Protein AF-A0A075FXL6-F1 (afdb_monomer)

Structure (mmCIF, N/CA/C/O backbone):
data_AF-A0A075FXL6-F1
#
_entry.id   AF-A0A075FXL6-F1
#
loop_
_atom_site.group_PDB
_atom_site.id
_atom_site.type_symbol
_atom_site.label_atom_id
_atom_site.label_alt_id
_atom_site.label_comp_id
_atom_site.label_asym_id
_atom_site.label_entity_id
_atom_site.label_seq_id
_atom_site.pdbx_PDB_ins_code
_atom_site.Cartn_x
_atom_site.Cartn_y
_atom_site.Cartn_z
_atom_site.occupancy
_atom_site.B_iso_or_equiv
_atom_site.auth_seq_id
_atom_site.auth_comp_id
_atom_site.auth_asym_id
_atom_site.auth_atom_id
_atom_site.pdbx_PDB_model_num
ATOM 1 N N . MET A 1 1 ? 10.351 13.293 18.151 1.00 41.12 1 MET A N 1
ATOM 2 C CA . MET A 1 1 ? 9.078 12.625 18.494 1.00 41.12 1 MET A CA 1
ATOM 3 C C . MET A 1 1 ? 8.964 11.389 17.614 1.00 41.12 1 MET A C 1
ATOM 5 O O . MET A 1 1 ? 8.907 11.546 16.409 1.00 41.12 1 MET A O 1
ATOM 9 N N . SER A 1 2 ? 9.065 10.208 18.234 1.00 41.25 2 SER A N 1
ATOM 10 C CA . SER A 1 2 ? 8.858 8.846 17.706 1.00 41.25 2 SER A CA 1
ATOM 11 C C . SER A 1 2 ? 9.329 8.537 16.273 1.00 41.25 2 SER A C 1
ATOM 13 O O . SER A 1 2 ? 8.571 8.644 15.318 1.00 41.25 2 SER A O 1
ATOM 15 N N . ALA A 1 3 ? 10.567 8.047 16.152 1.00 43.78 3 ALA A N 1
ATOM 16 C CA . ALA A 1 3 ? 11.136 7.425 14.953 1.00 43.78 3 ALA A CA 1
ATOM 17 C C . ALA A 1 3 ? 10.521 6.034 14.680 1.00 43.78 3 ALA A C 1
ATOM 19 O O . ALA A 1 3 ? 11.211 5.021 14.594 1.00 43.78 3 ALA A O 1
ATOM 20 N N . LYS A 1 4 ? 9.193 5.974 14.604 1.00 52.22 4 LYS A N 1
ATOM 21 C CA . LYS A 1 4 ? 8.43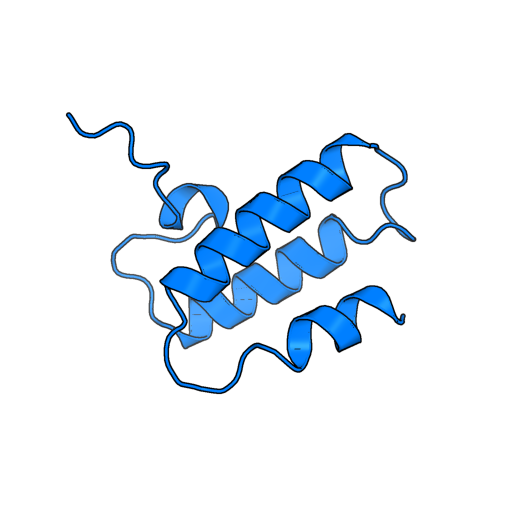3 4.801 14.184 1.00 52.22 4 LYS A CA 1
ATOM 22 C C . LYS A 1 4 ? 8.015 5.128 12.762 1.00 52.22 4 LYS A C 1
ATOM 24 O O . LYS A 1 4 ? 7.050 5.864 12.612 1.00 52.22 4 LYS A O 1
ATOM 29 N N . ARG A 1 5 ? 8.829 4.711 11.778 1.00 56.66 5 ARG A N 1
ATOM 30 C CA . ARG A 1 5 ? 8.648 5.017 10.345 1.00 56.66 5 ARG A CA 1
ATOM 31 C C . ARG A 1 5 ? 7.158 5.117 10.041 1.00 56.66 5 ARG A C 1
ATOM 33 O O . ARG A 1 5 ? 6.442 4.137 10.252 1.00 56.66 5 ARG A O 1
ATOM 40 N N . ASP A 1 6 ? 6.684 6.303 9.672 1.00 73.69 6 ASP A N 1
ATOM 41 C CA . ASP A 1 6 ? 5.264 6.526 9.452 1.00 73.69 6 ASP A CA 1
ATOM 42 C C . ASP A 1 6 ? 4.834 5.625 8.287 1.00 73.69 6 ASP A C 1
ATOM 44 O O . ASP A 1 6 ? 5.060 5.931 7.122 1.00 73.69 6 ASP A O 1
ATOM 48 N N . TYR A 1 7 ? 4.234 4.472 8.595 1.00 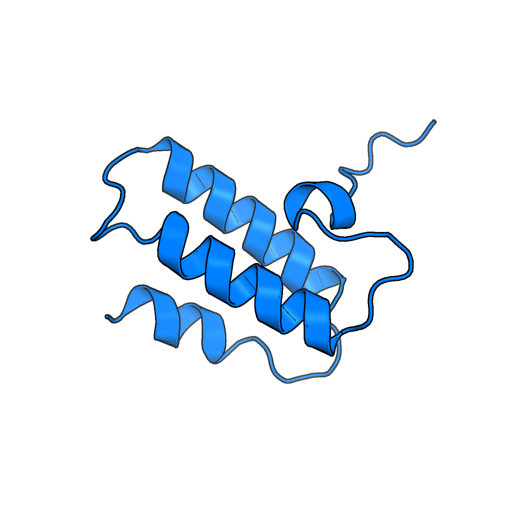75.06 7 TYR A N 1
ATOM 49 C CA . TYR A 1 7 ? 3.766 3.502 7.599 1.00 75.06 7 TYR A CA 1
ATOM 50 C C . TYR A 1 7 ? 2.825 4.144 6.573 1.00 75.06 7 TYR A C 1
ATOM 52 O O . TYR A 1 7 ? 2.782 3.742 5.414 1.00 75.06 7 TYR A O 1
ATOM 60 N N . TYR A 1 8 ? 2.123 5.193 7.001 1.00 78.06 8 TYR A N 1
ATOM 61 C CA . TYR A 1 8 ? 1.316 6.055 6.154 1.00 78.06 8 TYR A CA 1
ATOM 62 C C . TYR A 1 8 ? 2.155 6.792 5.097 1.00 78.06 8 TYR A C 1
ATOM 64 O O . TYR A 1 8 ? 1.787 6.777 3.928 1.00 78.06 8 TYR A O 1
ATOM 72 N N . GLU A 1 9 ? 3.317 7.347 5.455 1.00 79.81 9 GLU A N 1
ATOM 73 C CA . GLU A 1 9 ? 4.232 7.990 4.500 1.00 79.81 9 GLU A CA 1
ATOM 74 C C . GLU A 1 9 ? 4.869 6.977 3.546 1.00 79.81 9 GLU A C 1
ATOM 76 O O . GLU A 1 9 ? 4.945 7.232 2.346 1.00 79.81 9 GLU A O 1
ATOM 81 N N . VAL A 1 10 ? 5.241 5.794 4.050 1.00 81.56 10 VAL A N 1
ATOM 82 C CA . VAL A 1 10 ? 5.781 4.694 3.227 1.00 81.56 10 VAL A CA 1
ATOM 83 C C . VAL A 1 10 ? 4.775 4.261 2.153 1.00 81.56 10 VAL A C 1
ATOM 85 O O . VAL A 1 10 ? 5.142 3.989 1.012 1.00 81.56 10 VAL A O 1
ATOM 88 N N . LEU A 1 11 ? 3.489 4.227 2.505 1.00 79.00 11 LEU A N 1
ATOM 89 C CA . LEU A 1 11 ? 2.392 3.914 1.588 1.00 79.00 11 LEU A CA 1
ATOM 90 C C . LEU A 1 11 ? 1.895 5.128 0.786 1.00 79.00 11 LEU A C 1
ATOM 92 O O . LEU A 1 11 ? 1.058 4.960 -0.103 1.00 79.00 11 LEU A O 1
ATOM 96 N N . GLY A 1 12 ? 2.387 6.335 1.080 1.00 80.31 12 GLY A N 1
ATOM 97 C CA . GLY A 1 12 ? 1.938 7.582 0.461 1.00 80.31 12 GLY A CA 1
ATOM 98 C C . GLY A 1 12 ? 0.467 7.909 0.735 1.00 80.31 12 GLY A C 1
ATOM 99 O O . GLY A 1 12 ? -0.213 8.459 -0.131 1.00 80.31 12 GLY A O 1
ATOM 100 N N . VAL A 1 13 ? -0.046 7.529 1.905 1.00 79.06 13 VAL A N 1
ATOM 101 C CA . VAL A 1 13 ? -1.434 7.744 2.338 1.00 79.06 13 VAL A CA 1
ATOM 102 C C . VAL A 1 13 ? -1.494 8.668 3.549 1.00 79.06 13 VAL A C 1
ATOM 104 O O . VAL A 1 13 ? -0.536 8.782 4.311 1.00 79.06 13 VAL A O 1
ATOM 107 N N . SER A 1 14 ? -2.637 9.325 3.748 1.00 78.12 14 SER A N 1
ATOM 108 C CA . SER A 1 14 ? -2.855 10.125 4.955 1.00 78.12 14 SER A CA 1
ATOM 109 C C . SER A 1 14 ? -3.130 9.228 6.167 1.00 78.12 14 SER A C 1
ATOM 111 O O . SER A 1 14 ? -3.579 8.093 6.022 1.00 78.12 14 SER A O 1
ATOM 113 N N . LYS A 1 15 ? -2.923 9.744 7.383 1.00 72.94 15 LYS A N 1
ATOM 114 C CA . LYS A 1 15 ? -3.276 9.033 8.629 1.00 72.94 15 LYS A CA 1
ATOM 115 C C . LYS A 1 15 ? -4.788 8.813 8.768 1.00 72.94 15 LYS A C 1
ATOM 117 O O . LYS A 1 15 ? -5.205 7.857 9.411 1.00 72.94 15 LYS A O 1
ATOM 122 N N . ASP A 1 16 ? -5.584 9.652 8.106 1.00 74.62 16 ASP A N 1
ATOM 123 C CA . ASP A 1 16 ? -7.050 9.571 8.057 1.00 74.62 16 ASP A CA 1
ATOM 124 C C . ASP A 1 16 ? -7.582 8.703 6.897 1.00 74.62 16 ASP A C 1
ATOM 126 O O . ASP A 1 16 ? -8.790 8.632 6.662 1.00 74.62 16 ASP A O 1
ATOM 130 N N . THR A 1 17 ? -6.699 8.052 6.130 1.00 75.69 17 THR A N 1
ATOM 131 C CA . THR A 1 17 ? -7.097 7.247 4.969 1.00 75.69 17 THR A CA 1
ATOM 132 C C . THR A 1 17 ? -7.800 5.951 5.387 1.00 75.69 17 THR A C 1
ATOM 134 O O . THR A 1 17 ? -7.405 5.252 6.320 1.00 75.69 17 THR A O 1
ATOM 137 N N . GLN A 1 18 ? -8.825 5.572 4.622 1.00 78.81 18 GLN A N 1
ATOM 138 C CA . GLN A 1 18 ? -9.546 4.315 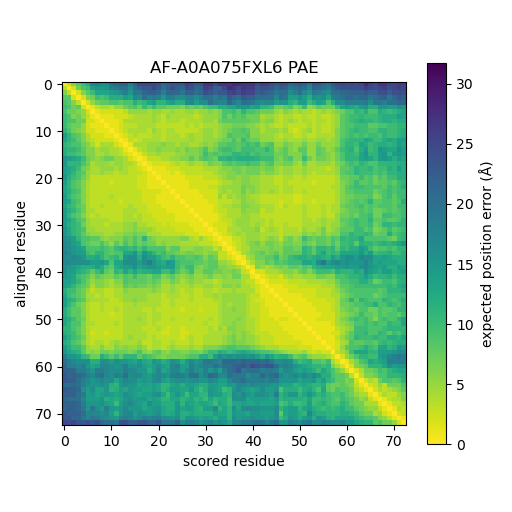4.811 1.00 78.81 18 GLN A CA 1
ATOM 139 C C . GLN A 1 18 ? -8.768 3.103 4.278 1.00 78.81 18 GLN A C 1
ATOM 141 O O . GLN A 1 18 ? -8.091 3.178 3.252 1.00 78.81 18 GLN A O 1
ATOM 146 N N . LEU A 1 19 ? -8.977 1.931 4.889 1.00 76.75 19 LEU A N 1
ATOM 147 C CA . LEU A 1 19 ? -8.421 0.632 4.463 1.00 76.75 19 LEU A CA 1
ATOM 148 C C . LEU A 1 19 ? -8.557 0.351 2.954 1.00 76.75 19 LEU A C 1
ATOM 150 O O . LEU A 1 19 ? -7.657 -0.224 2.339 1.00 76.75 19 LEU A O 1
ATOM 154 N N . ASN A 1 20 ? -9.666 0.769 2.339 1.00 80.44 20 ASN A N 1
ATOM 155 C CA . ASN A 1 20 ? -9.910 0.607 0.902 1.00 80.44 20 ASN A CA 1
ATOM 156 C C . ASN A 1 20 ? -8.890 1.361 0.040 1.00 80.44 20 ASN A C 1
ATOM 158 O O . ASN A 1 20 ? -8.443 0.866 -0.998 1.00 80.44 20 ASN A O 1
ATOM 162 N N . GLU A 1 21 ? -8.507 2.551 0.480 1.00 82.81 21 GLU A N 1
ATOM 163 C CA . GLU A 1 21 ? -7.561 3.411 -0.210 1.00 82.81 21 GLU A CA 1
ATOM 164 C C . GLU A 1 21 ? -6.119 2.970 0.070 1.00 82.81 21 GLU A C 1
ATOM 166 O O . GLU A 1 21 ? -5.339 2.893 -0.879 1.00 82.81 21 GLU A O 1
ATOM 171 N N . ILE A 1 22 ? -5.812 2.478 1.279 1.00 82.31 22 ILE A N 1
ATOM 172 C CA . ILE A 1 22 ? -4.557 1.754 1.564 1.00 82.31 22 ILE A CA 1
ATOM 173 C C . ILE A 1 22 ? -4.377 0.576 0.591 1.00 82.31 22 ILE A C 1
ATOM 175 O O . ILE A 1 22 ? -3.337 0.448 -0.056 1.00 82.31 22 ILE A O 1
ATOM 179 N N . LYS A 1 23 ? -5.414 -0.254 0.407 1.00 80.94 23 LYS A N 1
ATOM 180 C CA . LYS A 1 23 ? -5.416 -1.366 -0.565 1.00 80.94 23 LYS A CA 1
ATOM 181 C C . LYS A 1 23 ? -5.162 -0.906 -1.998 1.00 80.94 23 LYS A C 1
ATOM 183 O O . LYS A 1 23 ? -4.502 -1.599 -2.772 1.00 80.94 23 LYS A O 1
ATOM 188 N N . SER A 1 24 ? -5.747 0.224 -2.383 1.00 83.69 24 SER A N 1
ATOM 189 C CA . SER A 1 24 ? -5.585 0.799 -3.719 1.00 83.69 24 SER A CA 1
ATOM 190 C C . SER A 1 24 ? -4.153 1.284 -3.949 1.00 83.69 24 SER A C 1
ATOM 192 O O . SER A 1 24 ? -3.550 0.936 -4.965 1.00 83.69 24 SER A O 1
ATOM 194 N N . GLN A 1 25 ? -3.582 2.015 -2.987 1.00 85.12 25 GLN A N 1
ATOM 195 C CA . GLN A 1 25 ? -2.209 2.510 -3.082 1.00 85.12 25 GLN A CA 1
ATOM 196 C C . GLN A 1 25 ? -1.187 1.379 -3.032 1.00 85.12 25 GLN A C 1
ATOM 198 O O . GLN A 1 25 ? -0.298 1.345 -3.879 1.00 85.12 25 GLN A O 1
ATOM 203 N N . TYR A 1 26 ? -1.371 0.391 -2.150 1.00 83.88 26 TYR A N 1
ATOM 204 C CA . TYR A 1 26 ? -0.518 -0.798 -2.102 1.00 83.88 26 TYR A CA 1
ATOM 205 C C . TYR A 1 26 ? -0.433 -1.483 -3.471 1.00 83.88 26 TYR A C 1
ATOM 207 O O . TYR A 1 26 ? 0.659 -1.739 -3.965 1.00 83.88 26 TYR A O 1
ATOM 215 N N . ARG A 1 27 ? -1.571 -1.697 -4.147 1.00 82.94 27 ARG A N 1
ATOM 216 C CA . ARG A 1 27 ? -1.589 -2.287 -5.498 1.00 82.94 27 ARG A CA 1
ATOM 217 C C . ARG A 1 27 ? -0.841 -1.442 -6.529 1.00 82.94 27 ARG A C 1
ATOM 219 O O . ARG A 1 27 ? -0.103 -1.993 -7.340 1.00 82.94 27 ARG A O 1
ATOM 226 N N . LYS A 1 28 ? -1.009 -0.117 -6.506 1.00 84.56 28 LYS A N 1
ATOM 227 C CA . LYS A 1 28 ? -0.297 0.791 -7.422 1.00 84.56 28 LYS A CA 1
ATOM 228 C C . LYS A 1 28 ? 1.212 0.752 -7.197 1.00 84.56 28 LYS A C 1
ATOM 230 O O . LYS A 1 28 ? 1.967 0.690 -8.163 1.00 84.56 28 LYS A O 1
ATOM 235 N N . LEU A 1 29 ? 1.642 0.773 -5.937 1.00 83.75 29 LEU A N 1
ATOM 236 C CA . LEU A 1 29 ? 3.053 0.718 -5.568 1.00 83.75 29 LEU A CA 1
ATOM 237 C C . LEU A 1 29 ? 3.663 -0.644 -5.905 1.00 83.75 29 LEU A C 1
ATOM 239 O O . LEU A 1 29 ? 4.732 -0.695 -6.501 1.00 83.75 29 LEU A O 1
ATOM 243 N N . ALA A 1 30 ? 2.953 -1.735 -5.626 1.00 79.00 30 ALA A N 1
ATOM 244 C CA . ALA A 1 30 ? 3.387 -3.089 -5.946 1.00 79.00 30 ALA A CA 1
ATOM 245 C C . ALA A 1 30 ? 3.617 -3.285 -7.458 1.00 79.00 30 ALA A C 1
ATOM 247 O O . ALA A 1 30 ? 4.623 -3.859 -7.855 1.00 79.00 30 ALA A O 1
ATOM 248 N N . LEU A 1 31 ? 2.756 -2.716 -8.311 1.00 80.44 31 LEU A N 1
ATOM 249 C CA . LEU A 1 31 ? 2.952 -2.708 -9.769 1.00 80.44 31 LEU A CA 1
ATOM 250 C C . LEU A 1 31 ? 4.096 -1.791 -10.232 1.00 80.44 31 LEU A C 1
ATOM 252 O O . LEU A 1 31 ? 4.682 -2.023 -11.289 1.00 80.44 31 LEU A O 1
ATOM 256 N N . LYS A 1 32 ? 4.393 -0.724 -9.481 1.00 79.06 32 LYS A N 1
ATOM 257 C CA . LYS A 1 32 ? 5.466 0.235 -9.788 1.00 7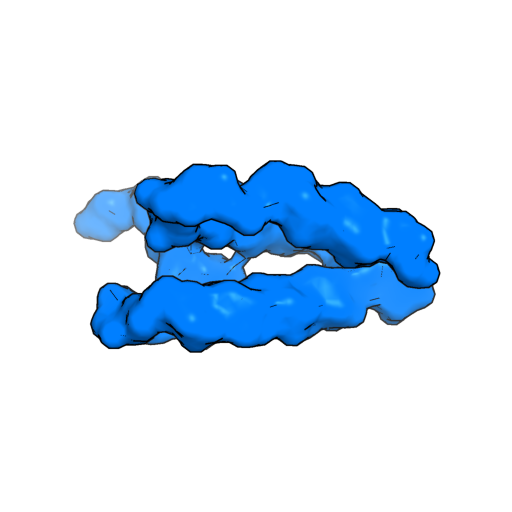9.06 32 LYS A CA 1
ATOM 258 C C . LYS A 1 32 ? 6.846 -0.304 -9.406 1.00 79.06 32 LYS A C 1
ATOM 260 O O . LYS A 1 32 ? 7.818 -0.048 -10.111 1.00 79.06 32 LYS A O 1
ATOM 265 N N . PHE A 1 33 ? 6.915 -1.048 -8.308 1.00 78.44 33 PHE A N 1
ATOM 266 C CA . PHE A 1 33 ? 8.123 -1.703 -7.807 1.00 78.44 33 PHE A CA 1
ATOM 267 C C . PHE A 1 33 ? 8.221 -3.174 -8.233 1.00 78.44 33 PHE A C 1
ATOM 269 O O . PHE A 1 33 ? 9.060 -3.904 -7.716 1.00 78.44 33 PHE A O 1
ATOM 276 N N . HIS A 1 34 ? 7.386 -3.611 -9.181 1.00 75.06 34 HIS A N 1
ATOM 277 C CA . HIS A 1 34 ? 7.422 -4.976 -9.687 1.00 75.06 34 HIS A CA 1
ATOM 278 C C . HIS A 1 34 ? 8.778 -5.271 -10.361 1.00 75.06 34 HIS A C 1
ATOM 280 O O . HIS A 1 34 ? 9.188 -4.474 -11.213 1.00 75.06 34 HIS A O 1
ATOM 286 N N . PRO A 1 35 ? 9.457 -6.394 -10.051 1.00 70.94 35 PRO A N 1
ATOM 287 C CA . PRO A 1 35 ? 10.782 -6.721 -10.592 1.00 70.94 35 PRO A CA 1
ATOM 288 C C . PRO A 1 35 ? 10.824 -6.825 -12.123 1.00 70.94 35 PRO A C 1
ATOM 290 O O . PRO A 1 35 ? 11.866 -6.570 -12.725 1.00 70.94 35 PRO A O 1
ATOM 293 N N . ASP A 1 36 ? 9.694 -7.141 -12.764 1.00 72.88 36 ASP A N 1
ATOM 294 C CA . ASP A 1 36 ? 9.594 -7.167 -14.230 1.00 72.88 36 ASP A CA 1
ATOM 295 C C . ASP A 1 36 ? 9.689 -5.758 -14.848 1.00 72.88 36 ASP A C 1
ATOM 297 O O . ASP A 1 36 ? 10.305 -5.552 -15.893 1.00 72.88 36 ASP A O 1
ATOM 301 N N . ARG A 1 37 ? 9.137 -4.747 -14.161 1.00 68.12 37 ARG A N 1
ATOM 302 C CA . ARG A 1 37 ? 9.112 -3.352 -14.637 1.00 68.12 37 ARG A CA 1
ATOM 303 C C . ARG A 1 37 ? 10.252 -2.511 -14.079 1.00 68.12 37 ARG A C 1
ATOM 305 O O . ARG A 1 37 ? 10.638 -1.528 -14.708 1.00 68.12 37 ARG A O 1
ATOM 312 N N . ASN A 1 38 ? 10.778 -2.871 -12.912 1.00 64.88 38 ASN A N 1
ATOM 313 C CA . ASN A 1 38 ? 11.841 -2.147 -12.239 1.00 64.88 38 ASN A CA 1
ATOM 314 C C . ASN A 1 38 ? 12.912 -3.123 -11.740 1.00 64.88 38 ASN A C 1
ATOM 316 O O . ASN A 1 38 ? 12.745 -3.786 -10.721 1.00 64.88 38 ASN A O 1
ATOM 320 N N . LYS A 1 39 ? 14.032 -3.184 -12.466 1.00 68.06 39 LYS A N 1
ATOM 321 C CA . LYS A 1 39 ? 15.179 -4.050 -12.151 1.00 68.06 39 LYS A CA 1
ATOM 322 C C . LYS A 1 39 ? 16.131 -3.443 -11.109 1.00 68.06 39 LYS A C 1
ATOM 324 O O . LYS A 1 39 ? 17.237 -3.951 -10.943 1.00 68.06 39 LYS A O 1
ATOM 329 N N . SER A 1 40 ? 15.747 -2.346 -10.447 1.00 72.62 40 SER A N 1
ATOM 330 C CA . SER A 1 40 ? 16.570 -1.742 -9.394 1.00 72.62 40 SER A CA 1
ATOM 331 C C . SER A 1 40 ? 16.505 -2.573 -8.114 1.00 72.62 40 SER A C 1
ATOM 333 O O . SER A 1 40 ? 15.427 -2.964 -7.665 1.00 72.62 40 SER A O 1
ATOM 335 N N . SER A 1 41 ? 17.657 -2.791 -7.486 1.00 70.44 41 SER A N 1
ATOM 336 C CA . SER A 1 41 ? 17.789 -3.417 -6.164 1.00 70.44 41 SER A CA 1
ATOM 337 C C . SER A 1 41 ? 17.002 -2.662 -5.084 1.00 70.44 41 SER A C 1
ATOM 339 O O . SER A 1 41 ? 16.508 -3.271 -4.138 1.00 70.44 41 SER A O 1
ATOM 341 N N . GLU A 1 42 ? 16.814 -1.354 -5.262 1.00 73.31 42 GLU A N 1
ATOM 342 C CA . GLU A 1 42 ? 16.049 -0.488 -4.355 1.00 73.31 42 GLU A CA 1
ATOM 343 C C . GLU A 1 42 ? 14.547 -0.804 -4.388 1.00 73.31 42 GLU A C 1
ATOM 345 O O . GLU A 1 42 ? 13.842 -0.611 -3.399 1.00 73.31 42 GLU A O 1
ATOM 350 N N . ALA A 1 43 ? 14.033 -1.337 -5.505 1.00 76.38 43 ALA A N 1
ATOM 351 C CA . ALA A 1 43 ? 12.623 -1.699 -5.621 1.00 76.38 43 ALA A CA 1
ATOM 352 C C . ALA A 1 43 ? 12.251 -2.828 -4.651 1.00 76.38 43 ALA A C 1
ATOM 354 O O . ALA A 1 43 ? 11.164 -2.806 -4.078 1.00 76.38 43 ALA A O 1
ATOM 355 N N . ALA A 1 44 ? 13.168 -3.771 -4.419 1.00 76.38 44 ALA A N 1
ATOM 356 C CA . ALA A 1 44 ? 12.972 -4.850 -3.458 1.00 76.38 44 ALA A CA 1
ATOM 357 C C . ALA A 1 44 ? 12.919 -4.330 -2.011 1.00 76.38 44 ALA A C 1
ATOM 359 O O . ALA A 1 44 ? 12.078 -4.781 -1.231 1.00 76.38 44 ALA A O 1
ATOM 360 N N . GLU A 1 45 ? 13.771 -3.361 -1.660 1.00 81.44 45 GLU A N 1
ATOM 361 C CA . GLU A 1 45 ? 13.757 -2.730 -0.334 1.00 81.44 45 GLU A CA 1
ATOM 362 C C . GLU A 1 45 ? 12.478 -1.918 -0.115 1.00 81.44 45 GLU A C 1
ATOM 364 O O . GLU A 1 45 ? 11.765 -2.150 0.863 1.00 81.44 45 GLU A O 1
ATOM 369 N N . HIS A 1 46 ? 12.109 -1.056 -1.068 1.00 80.75 46 HIS A N 1
ATOM 370 C CA . HIS A 1 46 ? 10.863 -0.290 -1.001 1.00 80.75 46 HIS A CA 1
ATOM 371 C C . HIS A 1 46 ? 9.631 -1.194 -0.935 1.00 80.75 46 HIS A C 1
ATOM 373 O O . HIS A 1 46 ? 8.729 -0.953 -0.135 1.00 80.75 46 HIS A O 1
ATOM 379 N N . PHE A 1 47 ? 9.589 -2.265 -1.732 1.00 81.38 47 PHE A N 1
ATOM 380 C CA . PHE A 1 47 ? 8.487 -3.223 -1.701 1.00 81.38 47 PHE A CA 1
ATOM 381 C C . PHE A 1 47 ? 8.343 -3.881 -0.327 1.00 81.38 47 PHE A C 1
ATOM 383 O O . PHE A 1 47 ? 7.227 -4.033 0.173 1.00 81.38 47 PHE A O 1
ATOM 390 N N . LYS A 1 48 ? 9.465 -4.232 0.309 1.00 80.50 48 LYS A N 1
ATOM 391 C CA . LYS A 1 48 ? 9.478 -4.812 1.653 1.00 80.50 48 LYS A CA 1
ATOM 392 C C . LYS A 1 48 ? 8.918 -3.835 2.689 1.00 80.50 48 LYS A C 1
ATOM 394 O O . LYS A 1 48 ? 8.051 -4.226 3.466 1.00 80.50 48 LYS A O 1
ATOM 399 N N . GLU A 1 49 ? 9.333 -2.570 2.646 1.00 83.88 49 GLU A N 1
ATOM 400 C CA . GLU A 1 49 ? 8.821 -1.520 3.540 1.00 83.88 49 GLU A CA 1
ATOM 401 C C . GLU A 1 49 ? 7.323 -1.260 3.338 1.00 83.88 49 GLU A C 1
ATOM 403 O O . GLU A 1 49 ? 6.561 -1.207 4.303 1.00 83.88 49 GLU A O 1
ATOM 408 N N . ILE A 1 50 ? 6.876 -1.165 2.083 1.00 84.19 50 ILE A N 1
ATOM 409 C CA . ILE A 1 50 ? 5.465 -0.992 1.712 1.00 84.19 50 ILE A CA 1
ATOM 410 C C . ILE A 1 50 ? 4.626 -2.187 2.180 1.00 84.19 50 ILE A C 1
ATOM 412 O O . ILE A 1 50 ? 3.498 -2.014 2.648 1.00 84.19 50 ILE A O 1
ATOM 416 N N . SER A 1 51 ? 5.167 -3.402 2.079 1.00 79.88 51 SER A N 1
ATOM 417 C CA . SER A 1 51 ? 4.498 -4.620 2.532 1.00 79.88 51 SER A CA 1
ATOM 418 C C . SER A 1 51 ? 4.374 -4.683 4.051 1.00 79.88 51 SER A C 1
ATOM 420 O O . SER A 1 51 ? 3.327 -5.090 4.549 1.00 79.88 51 SER A O 1
ATOM 422 N N . GLU A 1 52 ? 5.407 -4.281 4.790 1.00 82.38 52 GLU A N 1
ATOM 423 C CA . GLU A 1 52 ? 5.376 -4.226 6.255 1.00 82.38 52 GLU A CA 1
ATOM 424 C C . GLU A 1 52 ? 4.388 -3.159 6.743 1.00 82.38 52 GLU A C 1
ATOM 426 O O . GLU A 1 52 ? 3.515 -3.448 7.562 1.00 82.38 52 GLU A O 1
ATOM 431 N N . ALA A 1 53 ? 4.437 -1.966 6.145 1.00 83.38 53 ALA A N 1
ATOM 432 C CA . ALA A 1 53 ? 3.479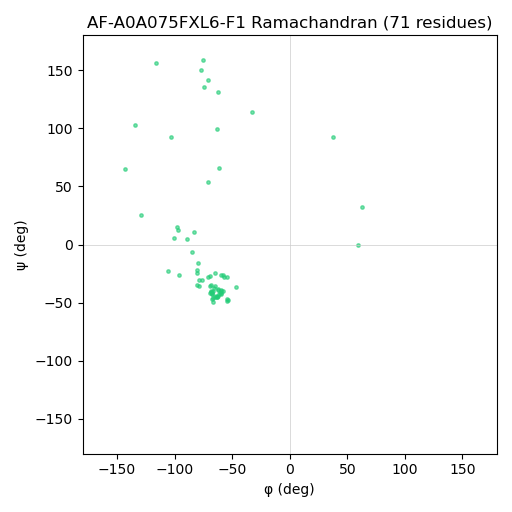 -0.892 6.384 1.00 83.38 53 ALA A CA 1
ATOM 433 C C . ALA A 1 53 ? 2.036 -1.354 6.151 1.00 83.38 53 ALA A C 1
ATOM 435 O O . ALA A 1 53 ? 1.154 -1.147 6.985 1.00 83.38 53 ALA A O 1
ATOM 436 N N . TYR A 1 54 ? 1.795 -2.035 5.030 1.00 81.62 54 TYR A N 1
ATOM 437 C CA . TYR A 1 54 ? 0.475 -2.544 4.697 1.00 81.62 54 TYR A CA 1
ATOM 438 C C . TYR A 1 54 ? 0.028 -3.657 5.646 1.00 81.62 54 TYR A C 1
ATOM 440 O O . TYR A 1 54 ? -1.125 -3.652 6.068 1.00 81.62 54 TYR A O 1
ATOM 448 N N . ALA A 1 55 ? 0.908 -4.582 6.030 1.00 78.81 55 ALA A N 1
ATOM 449 C CA . ALA A 1 55 ? 0.582 -5.644 6.980 1.00 78.81 55 ALA A CA 1
ATOM 450 C C . ALA A 1 55 ? 0.139 -5.079 8.339 1.00 78.81 55 ALA A C 1
ATOM 452 O O . ALA A 1 55 ? -0.858 -5.537 8.888 1.00 78.81 55 ALA A O 1
ATOM 453 N N . VAL A 1 56 ? 0.824 -4.042 8.831 1.00 78.56 56 VAL A N 1
ATOM 454 C CA . VAL A 1 56 ? 0.492 -3.383 10.104 1.00 78.56 56 VAL A CA 1
ATOM 455 C C . VAL A 1 56 ? -0.822 -2.601 10.021 1.00 78.56 56 VAL A C 1
ATOM 457 O O . VAL A 1 56 ? -1.620 -2.642 10.953 1.00 78.56 56 VAL A O 1
ATOM 460 N N . LEU A 1 57 ? -1.070 -1.884 8.920 1.00 76.25 57 LEU A N 1
ATOM 461 C CA . LEU A 1 57 ? -2.280 -1.064 8.777 1.00 76.25 57 LEU A CA 1
ATOM 462 C C . LEU A 1 57 ? -3.520 -1.865 8.366 1.00 76.25 57 LEU A C 1
ATOM 464 O O . LEU A 1 57 ? -4.642 -1.428 8.607 1.00 76.25 57 LEU A O 1
ATOM 468 N N . SER A 1 58 ? -3.341 -3.012 7.712 1.00 7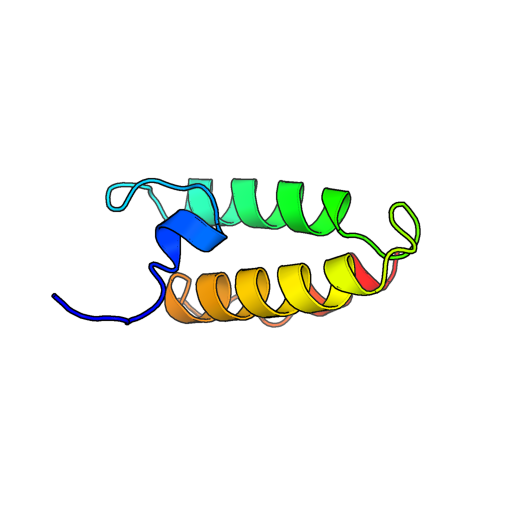1.50 58 SER A N 1
ATOM 469 C CA . SER A 1 58 ? -4.435 -3.766 7.093 1.00 71.50 58 SER A CA 1
ATOM 470 C C . SER A 1 58 ? -4.971 -4.927 7.921 1.00 71.50 58 SER A C 1
ATOM 472 O O . SER A 1 58 ? -5.683 -5.751 7.348 1.00 71.50 58 SER A O 1
ATOM 474 N N . ASP A 1 59 ? -4.659 -4.996 9.222 1.00 62.94 59 ASP A N 1
ATOM 475 C CA . ASP A 1 59 ? -4.871 -6.134 10.137 1.00 62.94 59 ASP A CA 1
ATOM 476 C C . ASP A 1 59 ? -6.352 -6.554 10.330 1.00 62.94 59 ASP A C 1
ATOM 478 O O . ASP A 1 59 ? -6.984 -6.442 11.376 1.00 62.94 59 ASP A O 1
ATOM 482 N N . THR A 1 60 ? -6.928 -7.040 9.235 1.00 52.62 60 THR A N 1
ATOM 483 C CA . THR A 1 60 ? -8.245 -7.638 9.032 1.00 52.62 60 THR A CA 1
ATOM 484 C C . THR A 1 60 ? -8.073 -8.772 8.009 1.00 52.62 60 THR A C 1
ATOM 486 O O . THR A 1 60 ? -8.573 -8.753 6.884 1.00 52.62 60 THR A O 1
ATOM 489 N N . LYS A 1 61 ? -7.317 -9.801 8.418 1.00 49.56 61 LYS A N 1
ATOM 490 C CA . LYS A 1 61 ? -7.376 -11.203 7.942 1.00 49.56 61 LYS A CA 1
ATOM 491 C C . LYS A 1 61 ? -7.151 -11.542 6.451 1.00 49.56 61 LYS A C 1
ATOM 493 O O . LYS A 1 61 ? -7.175 -12.725 6.137 1.00 49.56 61 LYS A O 1
ATOM 498 N N . ASN A 1 62 ? -6.898 -10.608 5.528 1.00 50.53 62 ASN A N 1
ATOM 499 C CA . ASN A 1 62 ? -6.990 -10.905 4.078 1.00 50.53 62 ASN A CA 1
ATOM 500 C C . ASN A 1 62 ? -5.786 -10.506 3.197 1.00 50.53 62 ASN A C 1
ATOM 502 O O . ASN A 1 62 ? -5.963 -10.269 2.003 1.00 50.53 62 ASN A O 1
ATOM 506 N N . VAL A 1 63 ? -4.564 -10.409 3.733 1.00 53.09 63 VAL A N 1
ATOM 507 C CA . VAL A 1 63 ? -3.423 -9.849 2.966 1.00 53.09 63 VAL A CA 1
ATOM 508 C C . VAL A 1 63 ? -2.398 -10.866 2.468 1.00 53.09 63 VAL A C 1
ATOM 510 O O . VAL A 1 63 ? -1.771 -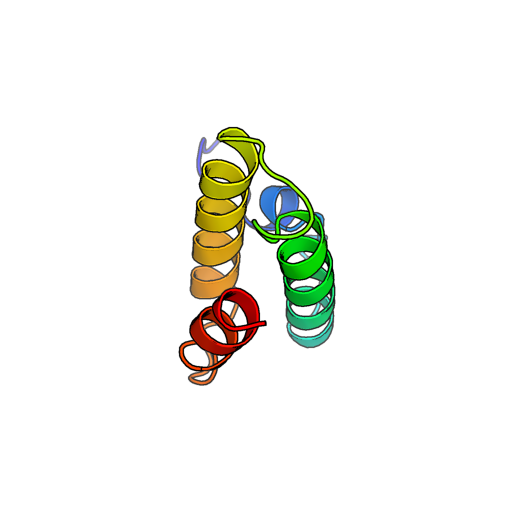10.628 1.437 1.00 53.09 63 VAL A O 1
ATOM 513 N N . SER A 1 64 ? -2.300 -12.041 3.091 1.00 48.00 64 SER A N 1
ATOM 514 C CA . SER A 1 64 ? -1.321 -13.066 2.691 1.00 48.00 64 SER A CA 1
ATOM 515 C C . SER A 1 64 ? -1.460 -13.515 1.223 1.00 48.00 64 SER A C 1
ATOM 517 O O . SER A 1 64 ? -0.467 -13.875 0.599 1.00 48.00 64 SER A O 1
ATOM 519 N N . PHE A 1 65 ? -2.652 -13.408 0.626 1.00 50.78 65 PHE A N 1
ATOM 520 C CA . PHE A 1 65 ? -2.875 -13.813 -0.764 1.00 50.78 65 PHE A CA 1
ATOM 521 C C . PHE A 1 65 ? -2.376 -12.789 -1.802 1.00 50.78 65 PHE A C 1
ATOM 523 O O . PHE A 1 65 ? -1.961 -13.164 -2.896 1.00 50.78 65 PHE A O 1
ATOM 530 N N . MET A 1 66 ? -2.385 -11.490 -1.477 1.00 55.53 66 MET A N 1
ATOM 531 C CA . MET A 1 66 ? -2.055 -10.441 -2.453 1.00 55.53 66 MET A CA 1
ATOM 532 C C . MET A 1 66 ? -0.550 -10.331 -2.717 1.00 55.53 66 MET A C 1
ATOM 534 O O . MET A 1 66 ? -0.161 -10.001 -3.832 1.00 55.53 66 MET A O 1
ATOM 538 N N . ILE A 1 67 ? 0.286 -10.646 -1.722 1.00 56.53 67 ILE A N 1
ATOM 539 C CA . ILE A 1 67 ? 1.750 -10.571 -1.846 1.00 56.53 67 ILE A CA 1
ATOM 540 C C . ILE A 1 67 ? 2.255 -11.591 -2.876 1.00 56.53 67 ILE A C 1
ATOM 542 O O . ILE A 1 67 ? 3.018 -11.231 -3.768 1.00 56.53 67 ILE A O 1
ATOM 546 N N . ASN A 1 68 ? 1.758 -12.833 -2.824 1.00 54.16 68 ASN A N 1
ATOM 547 C CA . ASN A 1 68 ? 2.116 -13.848 -3.817 1.00 54.16 68 ASN A CA 1
ATOM 548 C C . ASN A 1 68 ? 1.541 -13.533 -5.201 1.00 54.16 68 ASN A C 1
ATOM 550 O O . ASN A 1 68 ? 2.206 -13.790 -6.196 1.00 54.16 68 ASN A O 1
ATOM 554 N N . MET A 1 69 ? 0.341 -12.949 -5.280 1.00 54.78 69 MET A N 1
ATOM 555 C CA . MET A 1 69 ? -0.276 -12.632 -6.571 1.00 54.78 69 MET A CA 1
ATOM 556 C C . MET A 1 69 ? 0.506 -11.570 -7.350 1.00 54.78 69 MET A C 1
ATOM 558 O O . MET A 1 69 ? 0.593 -11.668 -8.569 1.00 54.78 69 MET A O 1
ATOM 562 N N . VAL A 1 70 ? 1.075 -10.569 -6.670 1.00 54.47 70 VAL A N 1
ATOM 563 C CA . VAL A 1 70 ? 1.831 -9.514 -7.360 1.00 54.47 70 VAL A CA 1
ATOM 564 C C . VAL A 1 70 ? 3.257 -9.947 -7.702 1.00 54.47 70 VAL A C 1
ATOM 566 O O . VAL A 1 70 ? 3.807 -9.389 -8.628 1.00 54.47 70 VAL A O 1
ATOM 569 N N . MET A 1 71 ? 3.852 -10.942 -7.035 1.00 54.47 71 MET A N 1
ATOM 570 C CA . MET A 1 71 ? 5.179 -11.459 -7.421 1.00 54.47 71 MET A CA 1
ATOM 571 C C . MET A 1 71 ? 5.161 -12.438 -8.610 1.00 54.47 71 MET A C 1
ATOM 573 O O . MET A 1 71 ? 6.220 -12.746 -9.150 1.00 54.47 71 MET A O 1
ATOM 577 N N . LEU A 1 72 ? 3.993 -12.978 -8.971 1.00 45.84 72 LEU A N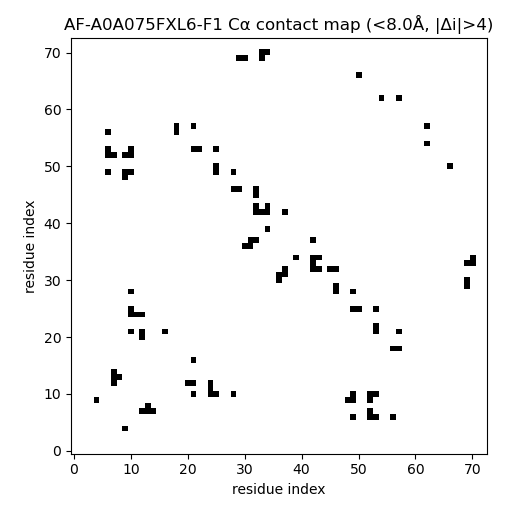 1
ATOM 578 C CA . LEU A 1 72 ? 3.847 -14.089 -9.923 1.00 45.84 72 LEU A CA 1
ATOM 579 C C . LEU A 1 72 ? 3.442 -13.671 -11.349 1.00 45.84 72 LEU A C 1
ATOM 581 O O . LEU A 1 72 ? 3.188 -14.556 -12.165 1.00 45.84 72 LEU A O 1
ATOM 585 N N . ALA A 1 73 ? 3.370 -12.374 -11.660 1.00 45.28 73 ALA A N 1
ATOM 586 C CA . ALA A 1 73 ? 2.961 -11.865 -12.975 1.00 45.28 73 ALA A CA 1
ATOM 587 C C . ALA A 1 73 ? 3.998 -10.902 -13.548 1.00 45.28 73 ALA A C 1
ATOM 589 O O . ALA A 1 73 ? 4.536 -11.197 -14.635 1.00 45.28 73 ALA A O 1
#

InterPro domains:
  IPR001623 DnaJ domain [PF00226] (6-61)
  IPR001623 DnaJ domain [PR00625] (8-26)
  IPR001623 DnaJ domain [PR00625] (26-41)
  IPR001623 DnaJ domain [PR00625] (42-62)
  IPR001623 DnaJ domain [PS50076] (6-62)
  IPR001623 DnaJ domain [SM00271] (5-62)
  IPR001623 DnaJ domain [cd06257] (6-59)
  IPR036869 Chaperone J-domain superfamily [G3DSA:1.10.287.110] (1-65)
  IPR036869 Chaperone J-domain superfamily [SSF46565] (2-61)
  IPR051948 Hsp70 co-chaperone J-domain-containing protein [PTHR44360] (2-61)

Nearest PDB structures (foldseek):
  2ctp-assembly1_A  TM=8.374E-01  e=2.818E-04  Homo sapiens
  8glv-assembly1_KA  TM=7.990E-01  e=2.818E-04  Chlamydomonas reinhardtii
  8fe2-assembly2_B  TM=8.064E-01  e=9.448E-04  Homo sapiens
  3ucs-assembly1_C  TM=7.323E-01  e=7.503E-04  Escherichia coli K-12
  2cug-assembly1_A  TM=7.991E-01  e=1.498E-03  Mus musculus

Solvent-accessible surface area (backbone atoms only — not comparable to full-atom values): 4499 Å² total; per-residue (Å²): 134,76,97,61,79,55,41,38,63,66,54,72,45,58,90,87,58,52,72,72,54,52,54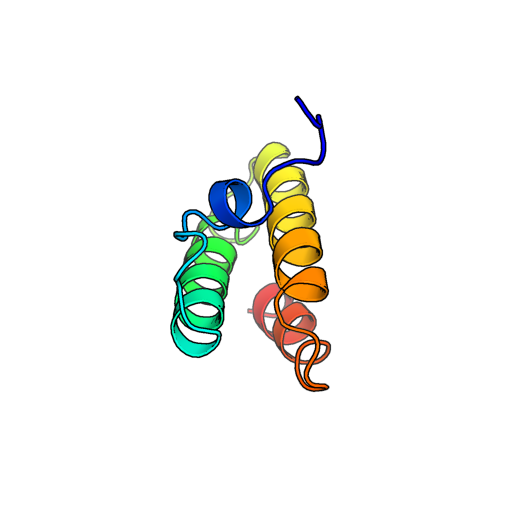,52,40,51,53,54,49,52,65,63,37,23,65,91,80,28,85,53,77,64,28,59,54,52,48,52,52,36,49,52,29,45,55,70,72,54,81,68,96,72,59,82,65,55,62,58,57,66,75,72,115

Organism: NCBI:txid1455917

pLDDT: mean 70.8, std 13.01, range [41.12, 85.12]

Mean predicted aligned error: 8.44 Å

Secondary structure (DSSP, 8-state):
------HHHHTT--TT--HHHHHHHHHHHHHHS-TTT---HHHHHHHHHHHHHHHHHT-SS--HHHHHHHH--

Foldseek 3Di:
DDPPPQLCVLLVHDPPDDLVVLVVSLVVLLLVLACVNDVDPVSVVSNVSNLVSNCVVNPDPPPPVVVVVSNPD

Radius of gyration: 12.22 Å; Cα contacts (8 Å, |Δi|>4): 57; chains: 1; bounding box: 28×27×33 Å

Sequence (73 aa):
MSAKRDYYEVLGVSKDTQLNEIKSQYRKLALKFHPDRNKSSEAAEHFKEISEAYAVLSDTKNVSFMINMVMLA